Protein AF-A0A7T7CDB7-F1 (afdb_monomer)

Structure (mmCIF, N/CA/C/O backbone):
data_AF-A0A7T7CDB7-F1
#
_entry.id   AF-A0A7T7CDB7-F1
#
loop_
_atom_site.group_PDB
_atom_site.id
_atom_site.type_symbol
_atom_site.label_atom_id
_atom_site.label_alt_id
_atom_site.label_comp_id
_atom_site.label_asym_id
_atom_site.label_entity_id
_atom_site.label_seq_id
_atom_site.pdbx_PDB_ins_code
_atom_site.Cartn_x
_atom_site.Cartn_y
_atom_site.Cartn_z
_atom_site.occupancy
_atom_site.B_iso_or_equiv
_atom_site.auth_seq_id
_atom_site.auth_comp_id
_atom_site.auth_asym_id
_atom_site.auth_atom_id
_atom_site.pdbx_PDB_model_num
ATOM 1 N N . MET A 1 1 ? -2.381 30.857 -21.199 1.00 42.75 1 MET A N 1
ATOM 2 C CA . MET A 1 1 ? -2.047 30.388 -19.841 1.00 42.75 1 MET A CA 1
ATOM 3 C C . MET A 1 1 ? -1.236 29.128 -20.015 1.00 42.75 1 MET A C 1
ATOM 5 O O . MET A 1 1 ? -1.794 28.112 -20.397 1.00 42.75 1 MET A O 1
ATOM 9 N N . GLU A 1 2 ? 0.076 29.259 -19.867 1.00 43.25 2 GLU A N 1
ATOM 10 C CA . GLU A 1 2 ? 1.050 28.173 -19.980 1.00 43.25 2 GLU A CA 1
ATOM 11 C C . GLU A 1 2 ? 0.719 27.141 -18.894 1.00 43.25 2 GLU A C 1
ATOM 13 O O . GLU A 1 2 ? 0.743 27.434 -17.695 1.00 43.25 2 GLU A O 1
ATOM 18 N N . THR A 1 3 ? 0.220 25.982 -19.311 1.00 52.47 3 THR A N 1
ATOM 19 C CA . THR A 1 3 ? -0.323 24.979 -18.396 1.00 52.47 3 THR A CA 1
ATOM 20 C C . THR A 1 3 ? 0.811 24.472 -17.512 1.00 52.47 3 THR A C 1
ATOM 22 O O . THR A 1 3 ? 1.826 24.017 -18.024 1.00 52.47 3 THR A O 1
ATOM 25 N N . VAL A 1 4 ? 0.638 24.478 -16.183 1.00 58.91 4 VAL A N 1
ATOM 26 C CA . VAL A 1 4 ? 1.625 23.988 -15.186 1.00 58.91 4 VAL A CA 1
ATOM 27 C C . VAL A 1 4 ? 2.218 22.613 -15.551 1.00 58.91 4 VAL A C 1
ATOM 29 O O . VAL A 1 4 ? 3.346 22.299 -15.180 1.00 58.91 4 VAL A O 1
ATOM 32 N N . LYS A 1 5 ? 1.479 21.817 -16.333 1.00 53.31 5 LYS A N 1
ATOM 33 C CA . LYS A 1 5 ? 1.897 20.536 -16.912 1.00 53.31 5 LYS A CA 1
ATOM 34 C C . LYS A 1 5 ? 3.163 20.611 -17.786 1.00 53.31 5 LYS A C 1
ATOM 36 O O . LYS A 1 5 ? 3.950 19.670 -17.741 1.00 53.31 5 LYS A O 1
ATOM 41 N N . GLU A 1 6 ? 3.384 21.695 -18.535 1.00 54.19 6 GLU A N 1
ATOM 42 C CA . GLU A 1 6 ? 4.560 21.862 -19.413 1.00 54.19 6 GLU A CA 1
ATOM 43 C C . GLU A 1 6 ? 5.838 22.134 -18.621 1.00 54.19 6 GLU A C 1
ATOM 45 O O . GLU A 1 6 ? 6.884 21.570 -18.927 1.00 54.19 6 GLU A O 1
ATOM 50 N N . LYS A 1 7 ? 5.747 22.921 -17.543 1.00 63.06 7 LYS A N 1
ATOM 51 C CA . LYS A 1 7 ? 6.913 23.309 -16.737 1.00 63.06 7 LYS A CA 1
ATOM 52 C C . LYS A 1 7 ? 7.593 22.126 -16.033 1.00 63.06 7 LYS A C 1
ATOM 54 O O . LYS A 1 7 ? 8.769 22.221 -15.695 1.00 63.06 7 LYS A O 1
ATOM 59 N N . TYR A 1 8 ? 6.864 21.036 -15.800 1.00 63.06 8 TYR A N 1
ATOM 60 C CA . TYR A 1 8 ? 7.348 19.883 -15.034 1.00 63.06 8 TYR A CA 1
ATOM 61 C C . TYR A 1 8 ? 7.386 18.570 -15.821 1.00 63.06 8 TYR A C 1
ATOM 63 O O . TYR A 1 8 ? 7.590 17.527 -15.207 1.00 63.06 8 TYR A O 1
ATOM 71 N N . GLU A 1 9 ? 7.183 18.590 -17.145 1.00 49.25 9 GLU A N 1
ATOM 72 C CA . GLU A 1 9 ? 7.259 17.374 -17.972 1.00 49.25 9 GLU A CA 1
ATOM 73 C C . GLU A 1 9 ? 6.396 16.205 -17.431 1.00 49.25 9 GLU A C 1
ATOM 75 O O . GLU A 1 9 ? 6.791 15.039 -17.439 1.00 49.25 9 GLU A O 1
ATOM 80 N N . LEU A 1 10 ? 5.184 16.496 -16.940 1.00 54.81 10 LEU A N 1
ATOM 81 C CA . LEU A 1 10 ? 4.321 15.496 -16.282 1.00 54.81 10 LEU A CA 1
ATOM 82 C C . LEU A 1 10 ? 3.685 14.474 -17.249 1.00 54.81 10 LEU A C 1
ATOM 84 O O . LEU A 1 10 ? 2.902 13.629 -16.826 1.00 54.81 10 LEU A O 1
ATOM 88 N N . HIS A 1 11 ? 4.055 14.497 -18.531 1.00 49.53 11 HIS A N 1
ATOM 89 C CA . HIS A 1 11 ? 3.559 13.626 -19.607 1.00 49.53 11 HIS A CA 1
ATOM 90 C C . HIS A 1 11 ? 3.950 12.140 -19.464 1.00 49.53 11 HIS A C 1
ATOM 92 O O . HIS A 1 11 ? 3.647 11.336 -20.335 1.00 49.53 11 HIS A O 1
ATOM 98 N N . ARG A 1 12 ? 4.640 11.758 -18.380 1.00 44.34 12 ARG A N 1
ATOM 99 C CA . ARG A 1 12 ? 4.980 10.360 -18.057 1.00 44.34 12 ARG A CA 1
ATOM 100 C C . ARG A 1 12 ? 3.915 9.659 -17.199 1.00 44.34 12 ARG A C 1
ATOM 102 O O . ARG A 1 12 ? 3.946 8.438 -17.073 1.00 44.34 12 ARG A O 1
ATOM 109 N N . TRP A 1 13 ? 3.003 10.417 -16.593 1.00 47.03 13 TRP A N 1
ATOM 110 C CA . TRP A 1 13 ? 1.880 9.886 -15.824 1.00 47.03 13 TRP A CA 1
ATOM 111 C C . TRP A 1 13 ? 0.614 9.975 -16.676 1.00 47.03 13 TRP A C 1
ATOM 113 O O . TRP A 1 13 ? -0.094 10.978 -16.625 1.00 47.03 13 TRP A O 1
ATOM 123 N N . ASP A 1 14 ? 0.338 8.937 -17.467 1.00 47.31 14 ASP A N 1
ATOM 124 C CA . ASP A 1 14 ? -0.970 8.772 -18.107 1.00 47.31 14 ASP A CA 1
ATOM 125 C C . ASP A 1 14 ? -2.040 8.648 -17.010 1.00 47.31 14 ASP A C 1
ATOM 127 O O . ASP A 1 14 ? -2.188 7.606 -16.367 1.00 47.31 14 ASP A O 1
ATOM 131 N N . LEU A 1 15 ? -2.752 9.753 -16.775 1.00 50.81 15 LEU A N 1
ATOM 132 C CA . LEU A 1 15 ? -3.898 9.871 -15.867 1.00 50.81 15 LEU A CA 1
ATOM 133 C C . LEU A 1 15 ? -5.198 9.328 -16.491 1.00 50.81 15 LEU A C 1
ATOM 135 O O . LEU A 1 15 ? -6.243 9.387 -15.853 1.00 50.81 15 LEU A O 1
ATOM 139 N N . ASP A 1 16 ? -5.140 8.796 -17.713 1.00 49.62 16 ASP A N 1
ATOM 140 C CA . ASP A 1 16 ? -6.321 8.476 -18.525 1.00 49.62 16 ASP A CA 1
ATOM 141 C C . ASP A 1 16 ? -6.884 7.068 -18.266 1.00 49.62 16 ASP A C 1
ATOM 143 O O . ASP A 1 16 ? -7.732 6.580 -19.013 1.00 49.62 16 ASP A O 1
ATOM 147 N N . ARG A 1 17 ? -6.441 6.388 -17.200 1.00 55.84 17 ARG A N 1
ATOM 148 C CA . ARG A 1 17 ? -7.177 5.225 -16.699 1.00 55.84 17 ARG A CA 1
ATOM 149 C C . ARG A 1 17 ? -8.278 5.719 -15.778 1.00 55.84 17 ARG A C 1
ATOM 151 O O . ARG A 1 17 ? -7.994 6.237 -14.705 1.00 55.84 17 ARG A O 1
ATOM 158 N N . GLU A 1 18 ? -9.516 5.534 -16.217 1.00 57.84 18 GLU A N 1
ATOM 159 C CA . GLU A 1 18 ? -10.718 5.688 -15.406 1.00 57.84 18 GLU A CA 1
ATOM 160 C C . GLU A 1 18 ? -10.600 4.728 -14.210 1.00 57.84 18 GLU A C 1
ATOM 162 O O . GLU A 1 18 ? -10.784 3.520 -14.335 1.00 57.84 18 GLU A O 1
ATOM 167 N N . THR A 1 19 ? -10.130 5.248 -13.077 1.00 66.88 19 THR A N 1
ATOM 168 C CA . THR A 1 19 ? -10.045 4.515 -11.813 1.00 66.88 19 THR A CA 1
ATOM 169 C C . THR A 1 19 ? -11.189 4.952 -10.925 1.00 66.88 19 THR A C 1
ATOM 171 O O . THR A 1 19 ? -11.484 6.148 -10.842 1.00 66.88 19 THR A O 1
ATOM 174 N N . ASP A 1 20 ? -11.786 4.002 -10.215 1.00 80.69 20 ASP A N 1
ATOM 175 C CA . ASP A 1 20 ? -12.838 4.318 -9.262 1.00 80.69 20 ASP A CA 1
ATOM 176 C C . ASP A 1 20 ? -12.306 5.219 -8.129 1.00 80.69 20 ASP A C 1
ATOM 178 O O . ASP A 1 20 ? -11.107 5.208 -7.814 1.00 80.69 20 ASP A O 1
ATOM 182 N N . PRO A 1 21 ? -13.169 6.021 -7.478 1.00 83.12 21 PRO A N 1
ATOM 183 C CA . PRO A 1 21 ? -12.770 6.820 -6.327 1.00 83.12 21 PRO A CA 1
ATOM 184 C C . PRO A 1 21 ? -12.084 5.963 -5.255 1.00 83.12 21 PRO A C 1
ATOM 186 O O . PRO A 1 21 ? -12.616 4.942 -4.830 1.00 83.12 21 PRO A O 1
ATOM 189 N N . GLY A 1 22 ? -10.904 6.393 -4.800 1.00 87.06 22 GLY A N 1
ATOM 190 C CA . GLY A 1 22 ? -10.096 5.644 -3.828 1.00 87.06 22 GLY A CA 1
ATOM 191 C C . GLY A 1 22 ? -9.087 4.677 -4.454 1.00 87.06 22 GLY A C 1
ATOM 192 O O . GLY A 1 22 ? -8.245 4.142 -3.728 1.00 87.06 22 GLY A O 1
ATOM 193 N N . GLN A 1 23 ? -9.105 4.501 -5.779 1.00 90.88 23 GLN A N 1
ATOM 194 C CA . GLN A 1 23 ? -8.091 3.762 -6.525 1.00 90.88 23 GLN A CA 1
ATOM 195 C C . GLN A 1 23 ? -7.091 4.684 -7.222 1.00 90.88 23 GLN A C 1
ATOM 197 O O . GLN A 1 23 ? -7.353 5.861 -7.471 1.00 90.88 23 GLN A O 1
ATOM 202 N N . ILE A 1 24 ? -5.924 4.131 -7.546 1.00 89.75 24 ILE A N 1
ATOM 203 C CA . ILE A 1 24 ? -4.906 4.793 -8.358 1.00 89.75 24 ILE A CA 1
ATOM 204 C C . ILE A 1 24 ? -4.288 3.822 -9.368 1.00 89.75 24 ILE A C 1
ATOM 206 O O . ILE A 1 24 ? -4.143 2.634 -9.094 1.00 89.75 24 ILE A O 1
ATOM 210 N N . SER A 1 25 ? -3.844 4.337 -10.512 1.00 88.81 25 SER A N 1
ATOM 211 C CA . SER A 1 25 ? -3.000 3.601 -11.462 1.00 88.81 25 SER A CA 1
ATOM 212 C C . SER A 1 25 ? -1.525 3.919 -11.194 1.00 88.81 25 SER A C 1
ATOM 214 O O . SER A 1 25 ? -1.148 5.091 -11.099 1.00 88.81 25 SER A O 1
ATOM 216 N N . ARG A 1 26 ? -0.665 2.901 -11.063 1.00 86.19 26 ARG A N 1
ATOM 217 C CA . ARG A 1 26 ? 0.777 3.083 -10.821 1.00 86.19 26 ARG A CA 1
ATOM 218 C C . ARG A 1 26 ? 1.620 2.122 -11.653 1.00 86.19 26 ARG A C 1
ATOM 220 O O . ARG A 1 26 ? 1.267 0.963 -11.840 1.00 86.19 26 ARG A O 1
ATOM 227 N N . GLN A 1 27 ? 2.771 2.603 -12.126 1.00 87.25 27 GLN A N 1
ATOM 228 C CA . GLN A 1 27 ? 3.797 1.741 -12.713 1.00 87.25 27 GLN A CA 1
ATOM 229 C C . GLN A 1 27 ? 4.660 1.128 -11.609 1.00 87.25 27 GLN A C 1
ATOM 231 O O . GLN A 1 27 ? 5.192 1.839 -10.753 1.00 87.25 27 GLN A O 1
ATOM 236 N N . VAL A 1 28 ? 4.797 -0.192 -11.643 1.00 87.50 28 VAL A N 1
ATOM 237 C CA . VAL A 1 28 ? 5.563 -0.998 -10.688 1.00 87.50 28 VAL A CA 1
ATOM 238 C C . VAL A 1 28 ? 6.455 -1.986 -11.437 1.00 87.50 28 VAL A C 1
ATOM 240 O O . VAL A 1 28 ? 6.306 -2.179 -12.641 1.00 87.50 28 VAL A O 1
ATOM 243 N N . ILE A 1 29 ? 7.402 -2.619 -10.746 1.00 86.38 29 ILE A N 1
ATOM 244 C CA . ILE A 1 29 ? 8.305 -3.596 -11.372 1.00 86.38 29 ILE A CA 1
ATOM 245 C C . ILE A 1 29 ? 7.499 -4.851 -11.712 1.00 86.38 29 ILE A C 1
ATOM 247 O O . ILE A 1 29 ? 6.758 -5.340 -10.867 1.00 86.38 29 ILE A O 1
ATOM 251 N N . ALA A 1 30 ? 7.642 -5.396 -12.917 1.00 86.38 30 ALA A N 1
ATOM 252 C CA . ALA A 1 30 ? 6.951 -6.627 -13.282 1.00 86.38 30 ALA A CA 1
ATOM 253 C C . ALA A 1 30 ? 7.536 -7.849 -12.548 1.00 86.38 30 ALA A C 1
ATOM 255 O O . ALA A 1 30 ? 8.751 -7.958 -12.378 1.00 86.38 30 ALA A O 1
ATOM 256 N N . VAL A 1 31 ? 6.689 -8.816 -12.179 1.00 83.50 31 VAL 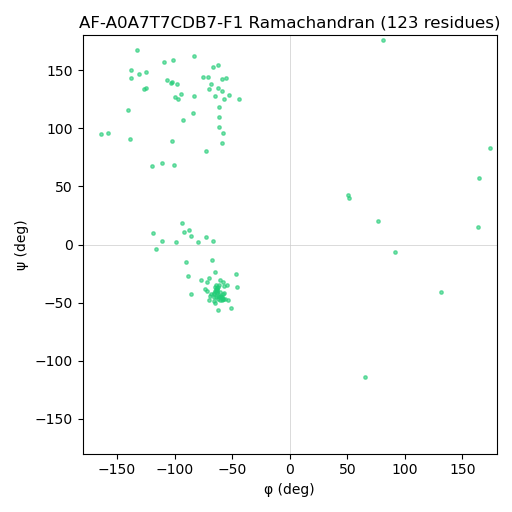A N 1
ATOM 257 C CA . VAL A 1 31 ? 7.081 -10.020 -11.412 1.00 83.50 31 VAL A CA 1
ATOM 258 C C . VAL A 1 31 ? 8.166 -10.848 -12.112 1.00 83.50 31 VAL A C 1
ATOM 260 O O . VAL A 1 31 ? 9.023 -11.443 -11.465 1.00 83.50 31 VAL A O 1
ATOM 263 N N . HIS A 1 32 ? 8.174 -10.859 -13.445 1.00 76.75 32 HIS A N 1
ATOM 264 C CA . HIS A 1 32 ? 9.132 -11.612 -14.259 1.00 76.75 32 HIS A CA 1
ATOM 265 C C . HIS A 1 32 ? 10.453 -10.859 -14.522 1.00 76.75 32 HIS A C 1
ATOM 267 O O . HIS A 1 32 ? 11.279 -11.311 -15.323 1.00 76.75 32 HIS A O 1
ATOM 273 N N . ALA A 1 33 ? 10.666 -9.699 -13.892 1.00 70.25 33 ALA A N 1
ATOM 274 C CA . ALA A 1 33 ? 11.892 -8.930 -14.037 1.00 70.25 33 ALA A CA 1
ATOM 275 C C . ALA A 1 33 ? 13.105 -9.737 -13.539 1.00 70.25 33 ALA A C 1
ATOM 277 O O . ALA A 1 33 ? 13.212 -10.090 -12.365 1.00 70.25 33 ALA A O 1
ATOM 278 N N . LYS A 1 34 ? 14.056 -10.024 -14.437 1.00 59.91 34 LYS A N 1
ATOM 279 C CA . LYS A 1 34 ? 15.310 -10.691 -14.062 1.00 59.91 34 LYS A CA 1
ATOM 280 C C . LYS A 1 34 ? 16.164 -9.758 -13.199 1.00 59.91 34 LYS A C 1
ATOM 282 O O . LYS A 1 34 ? 16.315 -8.580 -13.514 1.00 59.91 34 LYS A O 1
ATOM 287 N N . HIS A 1 35 ? 16.773 -10.308 -12.151 1.00 55.34 35 HIS A N 1
ATOM 288 C CA . HIS A 1 35 ? 17.752 -9.618 -11.313 1.00 55.34 35 HIS A CA 1
ATOM 289 C C . HIS A 1 35 ? 18.987 -9.221 -12.148 1.00 55.34 35 HIS A C 1
ATOM 291 O O . HIS A 1 35 ? 19.491 -10.038 -12.917 1.00 55.34 35 HIS A O 1
ATOM 297 N N . GLY A 1 36 ? 19.484 -7.984 -12.008 1.00 60.72 36 GLY A N 1
ATOM 298 C CA . GLY A 1 36 ? 20.748 -7.544 -12.627 1.00 60.72 36 GLY A CA 1
ATOM 299 C C . GLY A 1 36 ? 20.723 -6.216 -13.404 1.00 60.72 36 GLY A C 1
ATOM 300 O O . GLY A 1 36 ? 21.674 -5.443 -13.270 1.00 60.72 36 GLY A O 1
ATOM 301 N N . PRO A 1 37 ? 19.687 -5.881 -14.197 1.00 63.31 37 PRO A N 1
ATOM 302 C CA . PRO A 1 37 ? 19.617 -4.587 -14.871 1.00 63.31 37 PRO A CA 1
ATOM 303 C C . PRO A 1 37 ? 19.451 -3.433 -13.871 1.00 63.31 37 PRO A C 1
ATOM 305 O O . PRO A 1 37 ? 18.862 -3.593 -12.804 1.00 63.31 37 PRO A O 1
ATOM 308 N N . ARG A 1 38 ? 19.914 -2.229 -14.240 1.00 62.44 38 ARG A N 1
ATOM 309 C CA . ARG A 1 38 ? 19.575 -0.999 -13.498 1.00 62.44 38 ARG A CA 1
ATOM 310 C C . ARG A 1 38 ? 18.049 -0.862 -13.420 1.00 62.44 38 ARG A C 1
ATOM 312 O O . ARG A 1 38 ? 17.388 -1.105 -14.423 1.00 62.44 38 ARG A O 1
ATOM 319 N N . LEU A 1 39 ? 17.520 -0.372 -12.296 1.00 61.84 39 LEU A N 1
ATOM 320 C CA . LEU A 1 39 ? 16.078 -0.213 -12.024 1.00 61.84 39 LEU A CA 1
ATOM 321 C C . LEU A 1 39 ? 15.282 0.410 -13.193 1.00 61.84 39 LEU A C 1
ATOM 323 O O . LEU A 1 39 ? 14.183 -0.030 -13.499 1.00 61.84 39 LEU A O 1
ATOM 327 N N . ARG A 1 40 ? 15.878 1.372 -13.915 1.00 62.69 40 ARG A N 1
ATOM 328 C CA . ARG A 1 40 ? 15.281 2.038 -15.094 1.00 62.69 40 ARG A CA 1
ATOM 329 C C . ARG A 1 40 ? 15.098 1.147 -16.334 1.00 62.69 40 ARG A C 1
ATOM 331 O O . ARG A 1 40 ? 14.465 1.583 -17.285 1.00 62.69 40 ARG A O 1
ATOM 338 N N . LYS A 1 41 ? 15.707 -0.040 -16.366 1.00 62.97 41 LYS A N 1
ATOM 339 C CA . LYS A 1 41 ? 15.659 -1.005 -17.479 1.00 62.97 41 LYS A CA 1
ATOM 340 C C . LYS A 1 41 ? 14.871 -2.270 -17.129 1.00 62.97 41 LYS A C 1
ATOM 342 O O . LYS A 1 41 ? 14.851 -3.198 -17.932 1.00 62.97 41 LYS A O 1
ATOM 347 N N . LEU A 1 42 ? 14.286 -2.344 -15.932 1.00 70.25 42 LEU A N 1
ATOM 348 C CA . LEU A 1 42 ? 13.428 -3.467 -15.572 1.00 70.25 42 LEU A CA 1
ATOM 349 C C . LEU A 1 42 ? 12.076 -3.326 -16.281 1.00 70.25 42 LEU A C 1
ATOM 351 O O . LEU A 1 42 ? 11.602 -2.199 -16.444 1.00 70.25 42 LEU A O 1
ATOM 355 N N . PRO A 1 43 ? 11.461 -4.442 -16.711 1.00 79.75 43 PRO A N 1
ATOM 356 C CA . PRO A 1 43 ? 10.107 -4.404 -17.241 1.00 79.75 43 PRO A CA 1
ATOM 357 C C . PRO A 1 43 ? 9.169 -3.847 -16.167 1.00 79.75 43 PRO A C 1
ATOM 359 O O . PRO A 1 43 ? 9.231 -4.259 -15.007 1.00 79.75 43 PRO A O 1
ATOM 362 N N . MET A 1 44 ? 8.333 -2.891 -16.562 1.00 83.75 44 MET A N 1
ATOM 363 C CA . MET A 1 44 ? 7.337 -2.268 -15.696 1.00 83.75 44 MET A CA 1
ATOM 364 C C . MET A 1 44 ? 5.958 -2.836 -16.036 1.00 83.75 44 MET A C 1
ATOM 366 O O . MET A 1 44 ? 5.632 -3.013 -17.208 1.00 83.75 44 MET A O 1
ATOM 370 N N . ALA A 1 45 ? 5.154 -3.103 -15.015 1.00 85.44 45 ALA A N 1
ATOM 371 C CA . ALA A 1 45 ? 3.735 -3.408 -15.128 1.00 85.44 45 ALA A CA 1
ATOM 372 C C . ALA A 1 45 ? 2.939 -2.194 -14.642 1.00 85.44 45 ALA A C 1
ATOM 374 O O . ALA A 1 45 ? 3.339 -1.534 -13.682 1.00 85.44 45 ALA A O 1
ATOM 375 N N . THR A 1 46 ? 1.826 -1.876 -15.301 1.00 88.94 46 THR A N 1
ATOM 376 C CA . THR A 1 46 ? 0.898 -0.871 -14.767 1.00 88.94 46 THR A CA 1
ATOM 377 C C . THR A 1 46 ? -0.216 -1.582 -14.028 1.00 88.94 46 THR A C 1
ATOM 379 O O . THR A 1 46 ? -0.860 -2.447 -14.615 1.00 88.94 46 THR A O 1
ATOM 382 N N . VAL A 1 47 ? -0.423 -1.208 -12.771 1.00 90.19 47 VAL A N 1
ATOM 383 C CA . VAL A 1 47 ? -1.381 -1.838 -11.863 1.00 90.19 47 VAL A CA 1
ATOM 384 C C . VAL A 1 47 ? -2.348 -0.795 -11.311 1.00 90.19 47 VAL A C 1
ATOM 386 O O . VAL A 1 47 ? -1.972 0.367 -11.136 1.00 90.19 47 VAL A O 1
ATOM 389 N N . VAL A 1 48 ? -3.582 -1.205 -11.039 1.00 92.62 48 VAL A N 1
ATOM 390 C CA . VAL A 1 48 ? -4.594 -0.413 -10.335 1.00 92.62 48 VAL A CA 1
ATOM 391 C C . VAL A 1 48 ? -4.628 -0.860 -8.878 1.00 92.62 48 VAL A C 1
ATOM 393 O O . VAL A 1 48 ? -4.730 -2.052 -8.608 1.00 92.62 48 VAL A O 1
ATOM 396 N N . LEU A 1 49 ? -4.496 0.084 -7.949 1.00 92.88 49 LEU A N 1
ATOM 397 C CA . LEU A 1 49 ? -4.368 -0.173 -6.515 1.00 92.88 49 LEU A CA 1
ATOM 398 C C . LEU A 1 49 ? -5.444 0.584 -5.743 1.00 92.88 49 LEU A C 1
ATOM 400 O O . LEU A 1 49 ? -5.627 1.781 -5.965 1.00 92.88 49 LEU A O 1
ATOM 404 N N . THR A 1 50 ? -6.089 -0.078 -4.791 1.00 94.38 50 THR A N 1
ATOM 405 C CA . THR A 1 50 ? -7.122 0.496 -3.927 1.00 94.38 50 THR A CA 1
ATOM 406 C C . THR A 1 50 ? -6.501 1.034 -2.639 1.00 94.38 50 THR A C 1
ATOM 408 O O . THR A 1 50 ? -6.115 0.282 -1.742 1.00 94.38 50 THR A O 1
ATOM 411 N N . LEU A 1 51 ? -6.419 2.362 -2.517 1.00 92.50 51 LEU A N 1
ATOM 412 C CA . LEU A 1 51 ? -5.881 3.041 -1.331 1.00 92.50 51 LEU A CA 1
ATOM 413 C C . LEU A 1 51 ? -6.938 3.310 -0.260 1.00 92.50 51 LEU A C 1
ATOM 415 O O . LEU A 1 51 ? -6.600 3.410 0.924 1.00 92.50 51 LEU A O 1
ATOM 419 N N . ASP A 1 52 ? -8.196 3.449 -0.671 1.00 91.75 52 ASP A N 1
ATOM 420 C CA . ASP A 1 52 ? -9.320 3.711 0.217 1.00 91.75 52 ASP A CA 1
ATOM 421 C C . ASP A 1 52 ? -10.552 2.918 -0.224 1.00 91.75 52 ASP A C 1
ATOM 423 O O . ASP A 1 52 ? -11.095 3.156 -1.299 1.00 91.75 52 ASP A O 1
ATOM 427 N N . SER A 1 53 ? -11.003 1.990 0.623 1.00 91.62 53 SER A N 1
ATOM 428 C CA . SER A 1 53 ? -12.262 1.249 0.421 1.00 91.62 53 SER A CA 1
ATOM 429 C C . SER A 1 53 ? -13.452 1.898 1.138 1.00 91.62 53 SER A C 1
ATOM 431 O O . SER A 1 53 ? -14.479 1.262 1.382 1.00 91.62 53 SER A O 1
ATOM 433 N N . GLY A 1 54 ? -13.333 3.173 1.513 1.00 92.81 54 GLY A N 1
ATOM 434 C CA . GLY A 1 54 ? -14.426 3.964 2.059 1.00 92.81 54 GLY A CA 1
ATOM 435 C C . GLY A 1 54 ? -14.907 3.431 3.406 1.00 92.81 54 GLY A C 1
ATOM 436 O O . GLY A 1 54 ? -14.194 3.494 4.408 1.00 92.81 54 GLY A O 1
ATOM 437 N N . LYS A 1 55 ? -16.149 2.939 3.455 1.00 92.56 55 LYS A N 1
ATOM 438 C CA . LYS A 1 55 ? -16.813 2.569 4.713 1.00 92.56 55 LYS A CA 1
ATOM 439 C C . LYS A 1 55 ? -16.107 1.426 5.447 1.00 92.56 55 LYS A C 1
ATOM 441 O O . LYS A 1 55 ? -15.952 1.505 6.661 1.00 92.56 55 LYS A O 1
ATOM 446 N N . GLU A 1 56 ? -15.633 0.411 4.729 1.00 91.56 56 GLU A N 1
ATOM 447 C CA . GLU A 1 56 ? -14.941 -0.731 5.342 1.00 91.56 56 GLU A CA 1
ATOM 448 C C . GLU A 1 56 ? -13.671 -0.289 6.077 1.00 91.56 56 GLU A C 1
ATOM 450 O O . GLU A 1 56 ? -13.441 -0.649 7.232 1.00 91.56 56 GLU A O 1
ATOM 455 N N . ASP A 1 57 ? -12.879 0.574 5.439 1.00 93.75 57 ASP A N 1
ATOM 456 C CA . ASP A 1 57 ? -11.659 1.131 6.018 1.00 93.75 57 ASP A CA 1
ATOM 457 C C . ASP A 1 57 ? -11.967 2.017 7.242 1.00 93.75 57 ASP A C 1
ATOM 459 O O . ASP A 1 57 ? -11.229 2.006 8.235 1.00 93.75 57 ASP A O 1
ATOM 463 N N . GLN A 1 58 ? -13.073 2.768 7.207 1.00 94.31 58 GLN A N 1
ATOM 464 C CA . GLN A 1 58 ? -13.537 3.564 8.347 1.00 94.31 58 GLN A CA 1
ATOM 465 C C . GLN A 1 58 ? -13.952 2.682 9.530 1.00 94.31 58 GLN A C 1
ATOM 467 O O . GLN A 1 58 ? -13.578 2.979 10.669 1.00 94.31 58 GLN A O 1
ATOM 472 N N . ASP A 1 59 ? -14.666 1.588 9.272 1.00 95.81 59 ASP A N 1
ATOM 473 C CA . ASP A 1 59 ? -15.100 0.643 10.301 1.00 95.81 59 ASP A CA 1
ATOM 474 C C . ASP A 1 59 ? -13.895 -0.058 10.941 1.00 95.81 59 ASP A C 1
ATOM 476 O O . ASP A 1 59 ? -13.764 -0.082 12.169 1.00 95.81 59 ASP A O 1
ATOM 480 N N . VAL A 1 60 ? -12.938 -0.517 10.128 1.00 95.19 60 VAL A N 1
ATOM 481 C CA . VAL A 1 60 ? -11.665 -1.079 10.605 1.00 95.19 60 VAL A CA 1
ATOM 482 C C . VAL A 1 60 ? -10.913 -0.072 11.468 1.00 95.19 60 VAL A C 1
ATOM 484 O O . VAL A 1 60 ? -10.447 -0.413 12.557 1.00 95.19 60 VAL A O 1
ATOM 487 N N . ARG A 1 61 ? -10.804 1.185 11.022 1.00 94.31 61 ARG A N 1
ATOM 488 C CA . ARG A 1 61 ? -10.139 2.237 11.800 1.00 94.31 61 ARG A CA 1
ATOM 489 C C . ARG A 1 61 ? -10.825 2.459 13.142 1.00 94.31 61 ARG A C 1
ATOM 491 O O . ARG A 1 61 ? -10.130 2.663 14.137 1.00 94.31 61 ARG A O 1
ATOM 498 N N . ARG A 1 62 ? -12.160 2.438 13.172 1.00 95.44 62 ARG A N 1
ATOM 499 C CA . ARG A 1 62 ? -12.954 2.657 14.386 1.00 95.44 62 ARG A CA 1
ATOM 500 C C . ARG A 1 62 ? -12.797 1.513 15.384 1.00 95.44 62 ARG A C 1
ATOM 502 O O . ARG A 1 62 ? -12.678 1.775 16.575 1.00 95.44 62 ARG A O 1
ATOM 509 N N . ILE A 1 63 ? -12.807 0.270 14.907 1.00 96.69 63 ILE A N 1
ATOM 510 C CA . ILE A 1 63 ? -12.817 -0.931 15.755 1.00 96.69 63 ILE A CA 1
ATOM 511 C C . ILE A 1 63 ? -11.394 -1.339 16.162 1.00 96.69 63 ILE A C 1
ATOM 513 O O . ILE A 1 63 ? -11.149 -1.674 17.317 1.00 96.69 63 ILE A O 1
ATOM 517 N N . HIS A 1 64 ? -10.446 -1.294 15.225 1.00 93.75 64 HIS A N 1
ATOM 518 C CA . HIS A 1 64 ? -9.106 -1.871 15.383 1.00 93.75 64 HIS A CA 1
ATOM 519 C C . HIS A 1 64 ? -7.973 -0.836 15.360 1.00 93.75 64 HIS A C 1
ATOM 521 O O . HIS A 1 64 ? -6.805 -1.192 15.547 1.00 93.75 64 HIS A O 1
ATOM 527 N N . GLY A 1 65 ? -8.288 0.440 15.130 1.00 95.00 65 GLY A N 1
ATOM 528 C CA . GLY A 1 65 ? -7.321 1.531 15.115 1.00 95.00 65 GLY A CA 1
ATOM 529 C C . GLY A 1 65 ? -6.544 1.682 13.803 1.00 95.00 65 GLY A C 1
ATOM 530 O O . GLY A 1 65 ? -6.651 0.906 12.852 1.00 95.00 65 GLY A O 1
ATOM 531 N N . THR A 1 66 ? -5.715 2.725 13.751 1.00 94.06 66 THR A N 1
ATOM 532 C CA . THR A 1 66 ? -4.997 3.148 12.535 1.00 94.06 66 THR A CA 1
ATOM 533 C C . THR A 1 66 ? -3.893 2.186 12.100 1.00 94.06 66 THR A C 1
ATOM 535 O O . THR A 1 66 ? -3.602 2.090 10.909 1.00 94.06 66 THR A O 1
ATOM 538 N N . LYS A 1 67 ? -3.273 1.462 13.041 1.00 95.06 67 LYS A N 1
ATOM 539 C CA . LYS A 1 67 ? -2.248 0.455 12.729 1.00 95.06 67 LYS A CA 1
ATOM 540 C C . LYS A 1 67 ? -2.848 -0.714 11.946 1.00 95.06 67 LYS A C 1
ATOM 542 O O . LYS A 1 67 ? -2.315 -1.073 10.904 1.00 95.06 67 LYS A O 1
ATOM 547 N N . SER A 1 68 ? -3.971 -1.246 12.4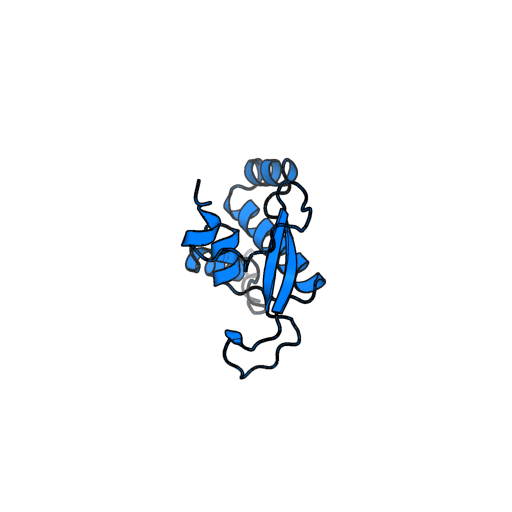19 1.00 94.50 68 SER A N 1
ATOM 548 C CA . SER A 1 68 ? -4.679 -2.363 11.786 1.00 94.50 68 SER A CA 1
ATOM 549 C C . SER A 1 68 ? -5.216 -1.979 10.408 1.00 94.50 68 SER A C 1
ATOM 551 O O . SER A 1 68 ? -5.053 -2.738 9.458 1.00 94.50 68 SER A O 1
ATOM 553 N N . LEU A 1 69 ? -5.748 -0.757 10.261 1.00 95.81 69 LEU A N 1
ATOM 554 C CA . LEU A 1 69 ? -6.112 -0.220 8.946 1.00 95.81 69 LEU A CA 1
ATOM 555 C C . LEU A 1 69 ? -4.912 -0.221 7.988 1.00 95.81 69 LEU A C 1
ATOM 557 O O . LEU A 1 69 ? -5.020 -0.662 6.847 1.00 95.81 69 LEU A O 1
ATOM 561 N N . ARG A 1 70 ? -3.749 0.250 8.449 1.00 95.69 70 ARG A N 1
ATOM 562 C CA . ARG A 1 70 ? -2.545 0.284 7.614 1.00 95.69 70 ARG A CA 1
ATOM 563 C C . ARG A 1 70 ? -2.071 -1.115 7.224 1.00 95.69 70 ARG A C 1
ATOM 565 O O . ARG A 1 70 ? -1.650 -1.301 6.092 1.00 95.69 70 ARG A O 1
ATOM 572 N N . HIS A 1 71 ? -2.164 -2.090 8.124 1.00 95.38 71 HIS A N 1
ATOM 573 C CA . HIS A 1 71 ? -1.860 -3.496 7.835 1.00 95.38 71 HIS A CA 1
ATOM 574 C C . HIS A 1 71 ? -2.758 -4.065 6.738 1.00 95.38 71 HIS A C 1
ATOM 576 O O . HIS A 1 71 ? -2.246 -4.632 5.778 1.00 95.38 71 HIS A O 1
ATOM 582 N N . ILE A 1 72 ? -4.069 -3.842 6.841 1.00 95.31 72 ILE A N 1
AT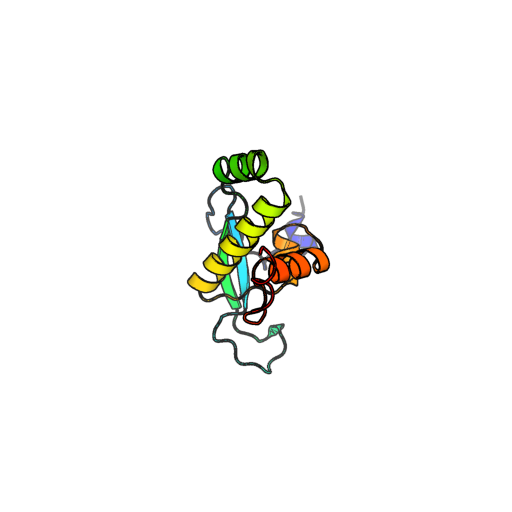OM 583 C CA . ILE A 1 72 ? -5.042 -4.274 5.829 1.00 95.31 72 ILE A CA 1
ATOM 584 C C . ILE A 1 72 ? -4.742 -3.632 4.475 1.00 95.31 72 ILE A C 1
ATOM 586 O O . ILE A 1 72 ? -4.698 -4.329 3.466 1.00 95.31 72 ILE A O 1
ATOM 590 N N . ARG A 1 73 ? -4.445 -2.328 4.451 1.00 95.62 73 ARG A N 1
ATOM 591 C CA . ARG A 1 73 ? -4.066 -1.631 3.214 1.00 95.62 73 ARG A CA 1
ATOM 592 C C . ARG A 1 73 ? -2.764 -2.162 2.614 1.00 95.62 73 ARG A C 1
ATOM 594 O O . ARG A 1 73 ? -2.703 -2.342 1.407 1.00 95.62 73 ARG A O 1
ATOM 601 N N . ILE A 1 74 ? -1.740 -2.440 3.429 1.00 95.19 74 ILE A N 1
ATOM 602 C CA . ILE A 1 74 ? -0.478 -3.039 2.953 1.00 95.19 74 ILE A CA 1
ATOM 603 C C . ILE A 1 74 ? -0.749 -4.381 2.270 1.00 95.19 74 ILE A C 1
ATOM 605 O O . ILE A 1 74 ? -0.225 -4.610 1.183 1.00 95.19 74 ILE A O 1
ATOM 609 N N . ILE A 1 75 ? -1.557 -5.246 2.891 1.00 94.69 75 ILE A N 1
ATOM 610 C CA . ILE A 1 75 ? -1.908 -6.559 2.335 1.00 94.69 75 ILE A CA 1
ATOM 611 C C . ILE A 1 75 ? -2.655 -6.378 1.014 1.00 94.69 75 ILE A C 1
ATOM 613 O O . ILE A 1 75 ? -2.148 -6.820 -0.013 1.00 94.69 75 ILE A O 1
ATOM 617 N N . ARG A 1 76 ? -3.765 -5.626 1.027 1.00 95.69 76 ARG A N 1
ATOM 618 C CA . ARG A 1 76 ? -4.611 -5.366 -0.149 1.00 95.69 76 ARG A CA 1
ATOM 619 C C . ARG A 1 76 ? -3.794 -4.871 -1.339 1.00 95.69 76 ARG A C 1
ATOM 621 O O . ARG A 1 76 ? -3.811 -5.476 -2.399 1.00 95.69 76 ARG A O 1
ATOM 628 N N . ILE A 1 77 ? -3.019 -3.808 -1.137 1.00 95.25 77 ILE A N 1
ATOM 629 C CA . ILE A 1 77 ? -2.218 -3.181 -2.193 1.00 95.25 77 ILE A CA 1
ATOM 630 C C . ILE A 1 77 ? -1.152 -4.145 -2.738 1.00 95.25 77 ILE A C 1
ATOM 632 O O . ILE A 1 77 ? -0.849 -4.137 -3.930 1.00 95.25 77 ILE A O 1
ATOM 636 N N . THR A 1 78 ? -0.543 -4.957 -1.870 1.00 93.94 78 THR A N 1
ATOM 637 C CA . THR A 1 78 ? 0.495 -5.908 -2.291 1.00 93.94 78 THR A CA 1
ATOM 638 C C . THR A 1 78 ? -0.106 -7.069 -3.081 1.00 93.94 78 THR A C 1
ATOM 640 O O . THR A 1 78 ? 0.485 -7.477 -4.079 1.00 93.94 78 THR A O 1
ATOM 643 N N . GLU A 1 79 ? -1.268 -7.572 -2.662 1.00 94.44 79 GLU A N 1
ATOM 644 C CA . GLU A 1 79 ? -2.023 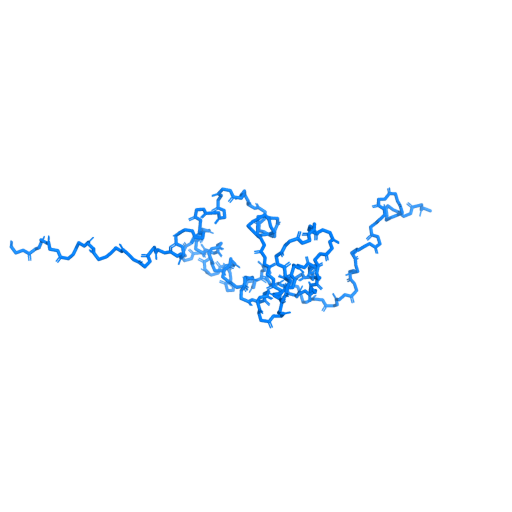-8.614 -3.365 1.00 94.44 79 GLU A CA 1
ATOM 645 C C . GLU A 1 79 ? -2.509 -8.112 -4.728 1.00 94.44 79 GLU A C 1
ATOM 647 O O . GLU A 1 79 ? -2.183 -8.719 -5.742 1.00 94.44 79 GLU A O 1
ATOM 652 N N . GLU A 1 80 ? -3.151 -6.942 -4.787 1.00 95.19 80 GLU A N 1
ATOM 653 C CA . GLU A 1 80 ? -3.611 -6.333 -6.042 1.00 95.19 80 GLU A CA 1
ATOM 654 C C . GLU A 1 80 ? -2.463 -6.116 -7.038 1.00 95.19 80 GLU A C 1
ATOM 656 O O . GLU A 1 80 ? -2.618 -6.374 -8.234 1.00 95.19 80 GLU A O 1
ATOM 661 N N . ALA A 1 81 ? -1.301 -5.654 -6.560 1.00 93.44 81 ALA A N 1
ATOM 662 C CA . ALA A 1 81 ? -0.119 -5.509 -7.403 1.00 93.44 81 ALA A CA 1
ATOM 663 C C . ALA A 1 81 ? 0.344 -6.867 -7.946 1.00 93.44 81 ALA A C 1
ATOM 665 O O . ALA A 1 81 ? 0.612 -6.979 -9.144 1.00 93.44 81 ALA A O 1
ATOM 666 N N . LEU A 1 82 ? 0.420 -7.883 -7.081 1.00 92.81 82 LEU A N 1
ATOM 667 C CA . LEU A 1 82 ? 0.878 -9.224 -7.435 1.00 92.81 82 LEU A CA 1
ATOM 668 C C . LEU A 1 82 ? -0.050 -9.895 -8.452 1.00 92.81 82 LEU A C 1
ATOM 670 O O . LEU A 1 82 ? 0.437 -10.426 -9.453 1.00 92.81 82 LEU A O 1
ATOM 674 N N . ASP A 1 83 ? -1.361 -9.806 -8.236 1.00 92.69 83 ASP A N 1
ATOM 675 C CA . ASP A 1 83 ? -2.396 -10.364 -9.111 1.00 92.69 83 ASP A CA 1
ATOM 676 C C . ASP A 1 83 ? -2.343 -9.759 -10.522 1.00 92.69 83 ASP A C 1
ATOM 678 O O . ASP A 1 83 ? -2.618 -10.431 -11.516 1.00 92.69 83 ASP A O 1
ATOM 682 N N . GLN A 1 84 ? -1.905 -8.503 -10.630 1.00 91.25 84 GLN A N 1
ATOM 683 C CA . GLN A 1 84 ? -1.719 -7.791 -11.897 1.00 91.25 84 GLN A CA 1
ATOM 684 C C . GLN A 1 84 ? -0.296 -7.933 -12.470 1.00 91.25 84 GLN A C 1
ATOM 686 O O . GLN A 1 84 ? 0.077 -7.246 -13.425 1.00 91.25 84 GLN A O 1
ATOM 691 N N . GLY A 1 85 ? 0.521 -8.830 -11.910 1.00 89.25 85 GLY A N 1
ATOM 692 C CA . GLY A 1 85 ? 1.867 -9.125 -12.401 1.00 89.25 85 GLY A CA 1
ATOM 693 C C . GLY A 1 85 ? 2.915 -8.070 -12.040 1.00 89.25 85 GLY A C 1
ATOM 694 O O . GLY A 1 85 ? 3.970 -8.009 -12.682 1.00 89.25 85 GLY A O 1
ATOM 695 N N . GLY A 1 86 ? 2.649 -7.257 -11.020 1.00 90.81 86 GLY A N 1
ATOM 696 C CA . GLY A 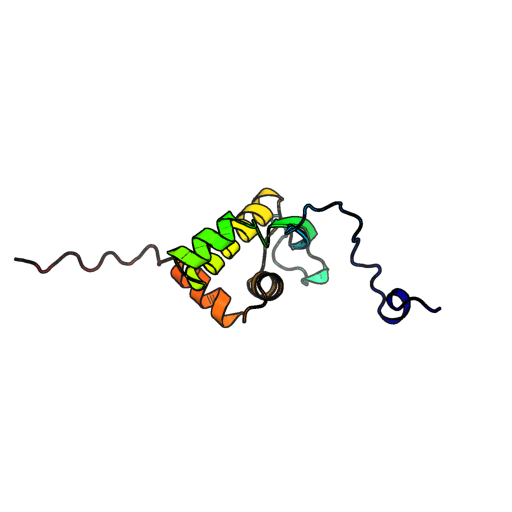1 86 ? 3.537 -6.245 -10.463 1.00 90.81 86 GLY A CA 1
ATOM 697 C C . GLY A 1 86 ? 4.077 -6.597 -9.073 1.00 90.81 86 GLY A C 1
ATOM 698 O O . GLY A 1 86 ? 3.501 -7.376 -8.325 1.00 90.81 86 GLY A O 1
ATOM 699 N N . ILE A 1 87 ? 5.207 -6.001 -8.701 1.00 90.38 87 ILE A N 1
ATOM 700 C CA . ILE A 1 87 ? 5.802 -6.097 -7.366 1.00 90.38 87 ILE A CA 1
ATOM 701 C C . ILE A 1 87 ? 6.053 -4.688 -6.845 1.00 90.38 87 ILE A C 1
ATOM 703 O O . ILE A 1 87 ? 6.621 -3.837 -7.536 1.00 90.38 87 ILE A O 1
ATOM 707 N N . LEU A 1 88 ? 5.670 -4.461 -5.590 1.00 90.19 88 LEU A N 1
ATOM 708 C CA . LEU A 1 88 ? 5.915 -3.213 -4.881 1.00 90.19 88 LEU A CA 1
ATOM 709 C C . LEU A 1 88 ? 7.152 -3.301 -3.988 1.00 90.19 88 LEU A C 1
ATOM 711 O O . LEU A 1 88 ? 7.383 -4.282 -3.282 1.00 90.19 88 LEU A O 1
ATOM 715 N N . THR A 1 89 ? 7.944 -2.231 -3.997 1.00 90.56 89 THR A N 1
ATOM 716 C CA . THR A 1 89 ? 9.038 -2.038 -3.041 1.00 90.56 89 THR A CA 1
ATOM 717 C C . THR A 1 89 ? 8.505 -1.445 -1.733 1.00 90.56 89 THR A C 1
ATOM 719 O O . THR A 1 89 ? 7.422 -0.859 -1.693 1.00 90.56 89 THR A O 1
ATOM 722 N N . GLN A 1 90 ? 9.286 -1.541 -0.650 1.00 91.75 90 GLN A N 1
ATOM 723 C CA . GLN A 1 90 ? 8.934 -0.901 0.629 1.00 91.75 90 GLN A CA 1
ATOM 724 C C . GLN A 1 90 ? 8.828 0.628 0.501 1.00 91.75 90 GLN A C 1
ATOM 726 O O . GLN A 1 90 ? 7.971 1.235 1.136 1.00 91.75 90 GLN A O 1
ATOM 731 N N . GLU A 1 91 ? 9.661 1.239 -0.347 1.00 91.19 91 GLU A N 1
ATOM 732 C CA . GLU A 1 91 ? 9.576 2.663 -0.696 1.00 91.19 91 GLU A CA 1
ATOM 733 C C . GLU A 1 91 ? 8.287 2.974 -1.466 1.00 91.19 91 GLU A C 1
ATOM 735 O O . GLU A 1 91 ? 7.590 3.927 -1.136 1.00 91.19 91 GLU A O 1
ATOM 740 N N . GLY A 1 92 ? 7.897 2.114 -2.414 1.00 91.12 92 GLY A N 1
ATOM 741 C CA . GLY A 1 92 ? 6.626 2.249 -3.123 1.00 91.12 92 GLY A CA 1
ATOM 742 C C . GLY A 1 92 ? 5.426 2.218 -2.175 1.00 91.12 92 GLY A C 1
ATOM 743 O O . GLY A 1 92 ? 4.554 3.075 -2.268 1.00 91.12 92 GLY A O 1
ATOM 744 N N . LEU A 1 93 ? 5.402 1.288 -1.216 1.00 93.50 93 LEU A N 1
ATOM 745 C CA . LEU A 1 93 ? 4.361 1.239 -0.180 1.00 93.50 93 LEU A CA 1
ATOM 746 C C . LEU A 1 93 ? 4.368 2.482 0.724 1.00 93.50 93 LEU A C 1
ATOM 748 O O . LEU A 1 93 ? 3.303 2.979 1.086 1.00 93.50 93 LEU A O 1
ATOM 752 N N . SER A 1 94 ? 5.553 2.991 1.071 1.00 94.94 94 SER A N 1
ATOM 753 C CA . SER A 1 94 ? 5.729 4.231 1.839 1.00 94.94 94 SER A CA 1
ATOM 754 C C . SER A 1 94 ? 5.099 5.426 1.123 1.00 94.94 94 SER A C 1
ATOM 756 O O . SER A 1 94 ? 4.304 6.150 1.724 1.00 94.94 94 SER A O 1
ATOM 758 N N . ASP A 1 95 ? 5.378 5.582 -0.173 1.00 92.56 95 ASP A N 1
ATOM 759 C CA . ASP A 1 95 ? 4.795 6.643 -1.000 1.00 92.56 95 ASP A CA 1
ATOM 760 C C . ASP A 1 95 ? 3.272 6.519 -1.106 1.00 92.56 95 ASP A C 1
ATOM 762 O O . ASP A 1 95 ? 2.556 7.511 -0.996 1.00 92.56 95 ASP A O 1
ATOM 766 N N . LEU A 1 96 ? 2.767 5.301 -1.332 1.00 92.88 96 LEU A N 1
ATOM 767 C CA . LEU A 1 96 ? 1.335 5.040 -1.512 1.00 92.88 96 LEU A CA 1
ATOM 768 C C . LEU A 1 96 ? 0.525 5.351 -0.256 1.00 92.88 96 LEU A C 1
ATOM 770 O O . LEU A 1 96 ? -0.576 5.889 -0.334 1.00 92.88 96 LEU A O 1
ATOM 774 N N . LEU A 1 97 ? 1.072 5.005 0.907 1.00 92.75 97 LEU A N 1
ATOM 775 C CA . LEU A 1 97 ? 0.380 5.119 2.185 1.00 92.75 97 LEU A CA 1
ATOM 776 C C . LEU A 1 97 ? 0.761 6.384 2.964 1.00 92.75 97 LEU A C 1
ATOM 778 O O . LEU A 1 97 ? 0.267 6.570 4.076 1.00 92.75 97 LEU A O 1
ATOM 782 N N . SER A 1 98 ? 1.612 7.249 2.397 1.00 93.50 98 SER A N 1
ATOM 783 C CA . SER A 1 98 ? 2.134 8.463 3.043 1.00 93.50 98 SER A CA 1
ATOM 784 C C . SER A 1 98 ? 2.717 8.201 4.440 1.00 93.50 98 SER A C 1
ATOM 786 O O . SER A 1 98 ? 2.474 8.948 5.389 1.00 93.50 98 SER A O 1
ATOM 788 N N . VAL A 1 99 ? 3.470 7.110 4.593 1.00 94.12 99 VAL A N 1
ATOM 789 C CA . VAL A 1 99 ? 4.103 6.722 5.863 1.00 94.12 99 VAL A CA 1
ATOM 790 C C . VAL A 1 99 ? 5.568 6.403 5.655 1.00 94.12 99 VAL A C 1
ATOM 792 O O . VAL A 1 99 ? 5.939 5.835 4.644 1.00 94.12 99 VAL A O 1
ATOM 795 N N . ASP A 1 100 ? 6.396 6.695 6.652 1.00 95.38 100 ASP A N 1
ATOM 796 C CA . ASP A 1 100 ? 7.831 6.431 6.570 1.00 95.38 100 ASP A CA 1
ATOM 797 C C . ASP A 1 100 ? 8.157 4.943 6.321 1.00 95.38 100 ASP A C 1
ATOM 799 O O . ASP A 1 100 ? 7.545 4.040 6.911 1.00 95.38 100 ASP A O 1
ATOM 803 N N . VAL A 1 101 ? 9.187 4.686 5.509 1.00 94.81 101 VAL A N 1
ATOM 804 C CA . VAL A 1 101 ? 9.665 3.338 5.153 1.00 94.81 101 VAL A CA 1
ATOM 805 C C . VAL A 1 101 ? 9.979 2.492 6.393 1.00 94.81 101 VAL A C 1
ATOM 807 O O . VAL A 1 101 ? 9.714 1.289 6.413 1.00 94.81 101 VAL A O 1
ATOM 810 N N . ARG A 1 102 ? 10.484 3.091 7.481 1.00 95.31 102 ARG A N 1
ATOM 811 C CA . ARG A 1 102 ? 10.728 2.382 8.748 1.00 95.31 102 ARG A CA 1
ATOM 812 C C . ARG A 1 102 ? 9.431 1.874 9.367 1.00 95.31 102 ARG A C 1
ATOM 814 O O . ARG A 1 102 ? 9.430 0.821 10.003 1.00 95.31 102 ARG A O 1
ATOM 821 N N . THR A 1 103 ? 8.334 2.610 9.221 1.00 95.12 103 THR A N 1
ATOM 822 C CA . THR A 1 103 ? 7.007 2.189 9.686 1.00 95.12 103 THR A CA 1
ATOM 823 C C . THR A 1 103 ? 6.486 1.036 8.841 1.00 95.12 103 THR A C 1
ATOM 825 O O . THR A 1 103 ? 6.141 0.008 9.418 1.00 95.12 103 THR A O 1
ATOM 828 N N . ILE A 1 104 ? 6.568 1.142 7.511 1.00 95.19 104 ILE A N 1
ATOM 829 C CA . ILE A 1 104 ? 6.239 0.041 6.591 1.00 95.19 104 ILE A CA 1
ATOM 830 C C . ILE A 1 104 ? 7.024 -1.224 6.941 1.00 95.19 104 ILE A C 1
ATOM 832 O O . ILE A 1 104 ? 6.439 -2.290 7.105 1.00 95.19 104 ILE A O 1
ATOM 836 N N . ARG A 1 105 ? 8.340 -1.116 7.147 1.00 94.31 105 ARG A N 1
ATOM 837 C CA . ARG A 1 105 ? 9.183 -2.260 7.512 1.00 94.31 105 ARG A CA 1
ATOM 838 C C . ARG A 1 105 ? 8.749 -2.916 8.824 1.00 94.31 105 ARG A C 1
ATOM 840 O O . ARG A 1 105 ? 8.691 -4.141 8.888 1.00 94.31 105 ARG A O 1
ATOM 847 N N . ARG A 1 106 ? 8.451 -2.128 9.866 1.00 93.69 106 ARG A N 1
ATOM 848 C CA . ARG A 1 106 ? 7.947 -2.664 11.146 1.00 93.69 106 ARG A CA 1
ATOM 849 C C . ARG A 1 106 ? 6.594 -3.352 10.976 1.00 93.69 106 ARG A C 1
ATOM 851 O O . ARG A 1 106 ? 6.351 -4.370 11.613 1.00 93.69 106 ARG A O 1
ATOM 858 N N . ASP A 1 107 ? 5.725 -2.797 10.141 1.00 94.06 107 ASP A N 1
ATOM 859 C CA . ASP A 1 107 ? 4.406 -3.365 9.886 1.00 94.06 107 ASP A CA 1
ATOM 860 C C . ASP A 1 107 ? 4.497 -4.673 9.099 1.00 94.06 107 ASP A C 1
ATOM 862 O O . ASP A 1 107 ? 3.902 -5.659 9.515 1.00 94.06 107 ASP A O 1
ATOM 866 N N . ILE A 1 108 ? 5.333 -4.738 8.058 1.00 92.38 108 ILE A N 1
ATOM 867 C CA . ILE A 1 108 ? 5.620 -5.984 7.328 1.00 92.38 108 ILE A CA 1
ATOM 868 C C . ILE A 1 108 ? 6.184 -7.052 8.275 1.00 92.38 108 ILE A C 1
ATOM 870 O O . ILE A 1 108 ? 5.762 -8.201 8.221 1.00 92.38 108 ILE A O 1
ATOM 874 N N . GLN A 1 109 ? 7.096 -6.687 9.181 1.00 92.50 109 GLN A N 1
ATOM 875 C CA . GLN A 1 109 ? 7.620 -7.619 10.189 1.00 92.50 109 GLN A CA 1
ATOM 876 C C . GLN A 1 109 ? 6.537 -8.129 11.147 1.00 92.50 109 GLN A C 1
ATOM 878 O O . GLN A 1 109 ? 6.583 -9.284 11.557 1.00 92.50 109 GLN A O 1
ATOM 883 N N . ALA A 1 110 ? 5.569 -7.285 11.509 1.00 90.62 110 ALA A N 1
ATOM 884 C CA . ALA A 1 110 ? 4.445 -7.690 12.346 1.00 90.62 110 ALA A CA 1
ATOM 885 C C . ALA A 1 110 ? 3.453 -8.600 11.598 1.00 90.62 110 ALA A C 1
ATOM 887 O O . ALA A 1 110 ? 2.848 -9.465 12.223 1.00 90.62 110 ALA A O 1
ATOM 888 N N . LEU A 1 111 ? 3.302 -8.408 10.283 1.00 88.12 111 LEU A N 1
ATOM 889 C CA . LEU A 1 111 ? 2.446 -9.214 9.405 1.00 88.12 111 LEU A CA 1
ATOM 890 C C . LEU A 1 111 ? 3.055 -10.576 9.050 1.00 88.12 111 LEU A C 1
ATOM 892 O O . LEU A 1 111 ? 2.324 -11.543 8.862 1.00 88.12 111 LEU A O 1
ATOM 896 N N . TYR A 1 112 ? 4.385 -10.658 8.996 1.00 79.00 112 TYR A N 1
ATOM 897 C CA . TYR A 1 112 ? 5.143 -11.892 8.803 1.00 79.00 112 TYR A CA 1
ATOM 898 C C . TYR A 1 112 ? 5.896 -12.254 10.090 1.00 79.00 112 TYR A C 1
ATOM 900 O O . TYR A 1 112 ? 7.131 -12.164 10.120 1.00 79.00 112 TYR A O 1
ATOM 908 N N . PRO A 1 113 ? 5.197 -12.667 11.169 1.00 54.34 113 PRO A N 1
ATOM 909 C CA . PRO A 1 113 ? 5.880 -13.240 12.315 1.00 54.34 113 PRO A CA 1
ATOM 910 C C . PRO A 1 113 ? 6.677 -14.438 11.800 1.00 54.34 113 PRO A C 1
ATOM 912 O O . PRO A 1 113 ? 6.143 -15.293 11.090 1.00 54.34 113 PRO A O 1
ATOM 915 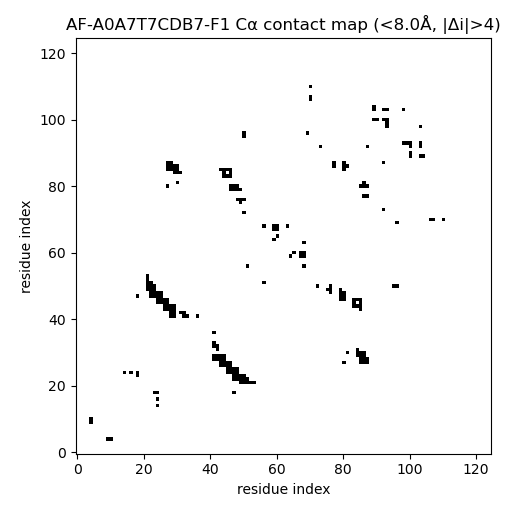N N . ALA A 1 114 ? 7.980 -14.444 12.081 1.00 46.97 114 ALA A N 1
ATOM 916 C CA . ALA A 1 114 ? 8.895 -15.464 11.597 1.00 46.97 114 ALA A CA 1
ATOM 917 C C . ALA A 1 114 ? 8.264 -16.857 11.749 1.00 46.97 114 ALA A C 1
ATOM 919 O O . ALA A 1 114 ? 7.879 -17.252 12.854 1.00 46.97 114 ALA A O 1
ATOM 920 N N . LYS A 1 115 ? 8.185 -17.618 10.650 1.00 46.75 115 LYS A N 1
ATOM 921 C CA . LYS A 1 115 ? 8.062 -19.078 10.720 1.00 46.75 115 LYS A CA 1
ATOM 922 C C . LYS A 1 115 ? 9.293 -19.583 11.488 1.00 46.75 115 LYS A C 1
ATOM 924 O O . LYS A 1 115 ? 10.334 -19.811 10.885 1.00 46.75 115 LYS A O 1
ATOM 929 N N . GLY A 1 116 ? 9.210 -19.631 12.821 1.00 44.25 116 GLY A N 1
ATOM 930 C CA . GLY A 1 116 ? 10.367 -19.910 13.678 1.00 44.25 116 GLY A CA 1
ATOM 931 C C . GLY A 1 116 ? 10.268 -19.562 15.170 1.00 44.25 116 GLY A C 1
ATOM 932 O O . GLY A 1 116 ? 11.304 -19.549 15.821 1.00 44.25 116 GLY A O 1
ATOM 933 N N . SER A 1 117 ? 9.088 -19.310 15.748 1.00 39.59 117 SER A N 1
ATOM 934 C CA . SER A 1 117 ? 8.935 -19.208 17.213 1.00 39.59 117 SER A CA 1
ATOM 935 C C . SER A 1 117 ? 7.964 -20.260 17.750 1.00 39.59 117 SER A C 1
ATOM 937 O O . SER A 1 117 ? 6.898 -19.946 18.273 1.00 39.59 117 SER A O 1
ATOM 939 N N . CYS A 1 118 ? 8.363 -21.529 17.662 1.00 36.91 118 CYS A N 1
ATOM 940 C CA . CYS A 1 118 ? 7.934 -22.539 18.628 1.00 36.91 118 CYS A CA 1
ATOM 941 C C . CYS A 1 118 ? 8.663 -22.274 19.955 1.00 36.91 118 CYS A C 1
ATOM 943 O O . CYS A 1 118 ? 9.680 -22.898 20.234 1.00 36.91 118 CYS A O 1
ATOM 945 N N . ALA A 1 119 ? 8.187 -21.321 20.751 1.00 46.97 119 ALA A N 1
ATOM 946 C CA . ALA A 1 119 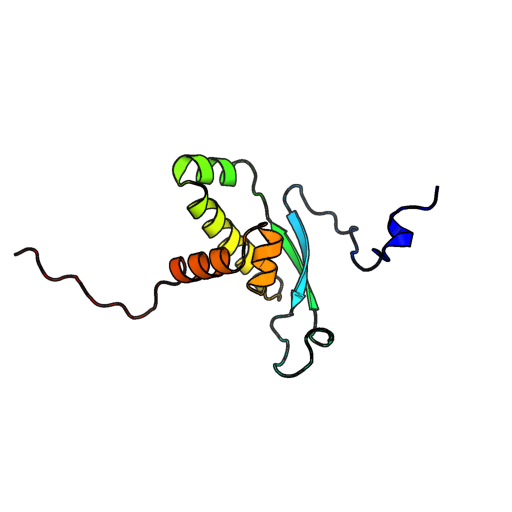? 8.574 -21.175 22.152 1.00 46.97 119 ALA A CA 1
ATOM 947 C C . ALA A 1 119 ? 7.570 -20.260 22.858 1.00 46.97 119 ALA A C 1
ATOM 949 O O . ALA A 1 119 ? 7.690 -19.042 22.783 1.00 46.97 119 ALA A O 1
ATOM 950 N N . ASN A 1 120 ? 6.560 -20.847 23.504 1.00 40.78 120 ASN A N 1
ATOM 951 C CA . ASN A 1 120 ? 6.311 -20.687 24.944 1.00 40.78 120 ASN A CA 1
ATOM 952 C C . ASN A 1 120 ? 4.891 -21.158 25.327 1.00 40.78 120 ASN A C 1
ATOM 954 O O . ASN A 1 120 ? 4.114 -20.413 25.913 1.00 40.78 120 ASN A O 1
ATOM 958 N N . GLU A 1 121 ? 4.559 -22.415 25.033 1.00 41.69 121 GLU A N 1
ATOM 959 C CA . GLU A 1 121 ? 3.490 -23.132 25.739 1.00 41.69 121 GLU A CA 1
ATOM 960 C C . GLU A 1 121 ? 4.127 -24.056 26.777 1.00 41.69 121 GLU A C 1
ATOM 962 O O . GLU A 1 121 ? 4.144 -25.266 26.610 1.00 41.69 121 GLU A O 1
ATOM 967 N N . ARG A 1 122 ? 4.731 -23.499 27.830 1.00 47.38 122 ARG A N 1
ATOM 968 C CA . ARG A 1 122 ? 4.975 -24.222 29.089 1.00 47.38 122 ARG A CA 1
ATOM 969 C C . ARG A 1 122 ? 5.161 -23.212 30.213 1.00 47.38 122 ARG A C 1
ATOM 971 O O . ARG A 1 122 ? 6.273 -22.740 30.417 1.00 47.38 122 ARG A O 1
ATOM 978 N N . ARG A 1 123 ? 4.078 -22.925 30.943 1.00 42.69 123 ARG A N 1
ATOM 979 C CA . ARG A 1 123 ? 4.020 -22.935 32.421 1.00 42.69 123 ARG A CA 1
ATOM 980 C C . ARG A 1 123 ? 2.657 -22.409 32.889 1.00 42.69 123 ARG A C 1
ATOM 982 O O . ARG A 1 123 ? 2.531 -21.249 33.252 1.00 42.69 123 ARG A O 1
ATOM 989 N N . LEU A 1 124 ? 1.665 -23.293 32.898 1.00 43.09 124 LEU A N 1
ATOM 990 C CA . LEU A 1 124 ? 0.579 -23.284 33.878 1.00 43.09 124 LEU A CA 1
ATOM 991 C C . LEU A 1 124 ? 0.337 -24.747 34.263 1.00 43.09 124 LEU A C 1
ATOM 993 O O . LEU A 1 124 ? -0.381 -25.479 33.588 1.00 43.09 124 LEU A O 1
ATOM 997 N N . SER A 1 125 ? 1.053 -25.162 35.301 1.00 46.59 125 SER A N 1
ATOM 998 C CA . SER A 1 125 ? 0.783 -26.313 36.161 1.00 46.59 125 SER A CA 1
ATOM 999 C C . SER A 1 125 ? 1.343 -25.961 37.527 1.00 46.59 125 SER A C 1
ATOM 1001 O O . SER A 1 125 ? 2.548 -25.604 37.538 1.00 46.59 125 SER A O 1
#

pLDDT: mean 78.54, std 19.4, range [36.91, 96.69]

Organism: NCBI:txid2743000

Mean predicted aligned error: 11.11 Å

Nearest PDB structures (foldseek):
  8s5n-assembly1_M  TM=5.992E-01  e=2.895E-01  Homo sapiens
  1c9b-assembly4_M  TM=5.903E-01  e=3.960E-01  Homo sapiens
  6gyk-assembly1_M  TM=5.074E-01  e=2.895E-01  Saccharomyces cerevisiae S288C
  8wak-assembly1_R  TM=5.912E-01  e=5.417E-01  Homo sapiens
  8bvw-assembly1_M  TM=5.862E-01  e=6.537E-01  Homo sapiens

Radius of gyration: 18.77 Å; Cα contacts (8 Å, |Δi|>4): 120; chains: 1; bounding box: 38×57×56 Å

InterPro domains:
  IPR012872 Protein of unknown function DUF1670 [PF07900] (16-115)

Foldseek 3Di:
DPPPCVVPVVVVDPPPPPADPQKDKDWAAFLPFDPDDDPVPGDIFIFIAGRDPDPVLVVCCVPPNDLSSLLVRVVRRQVRQVVRRGHDDLVNSCVSNVHDSVSSVVSVCVVCVDPDPPDDPDDDD

Secondary structure (DSSP, 8-state):
---HHHHTTGGGS---S-PPTTEEEEEEEETTPPSSS-GGGSPEEEEEEES--THHHHHHHHHHHHHHHHHHHHHHHHHHHHHTTEE--HHHHHHHHT--HHHHHHHHHHHS--TT---------

Sequence (125 aa):
METVKEKYELHRWDLDRETDPGQISRQVIAVHAKHGPRLRKLPMATVVLTLDSGKEDQDVRRIHGTKSLRHIRIIRITEEALDQGGILTQEGLSDLLSVDVRTIRRDIQALYPAKGSCANERRLS

Solvent-accessible surface area (backbone atoms only — not comparable to fu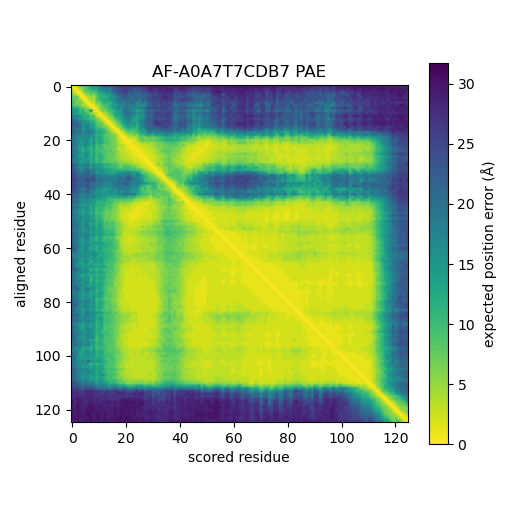ll-atom values): 7719 Å² total; per-residue (Å²): 131,85,56,75,57,69,83,64,65,52,85,80,62,80,76,83,64,94,58,60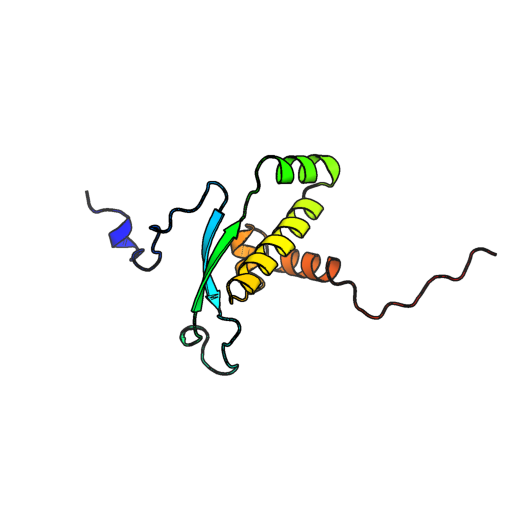,88,44,42,45,80,46,81,31,44,23,67,86,48,71,88,83,64,60,79,94,71,49,54,68,23,75,31,64,35,64,79,43,72,59,65,63,49,51,50,39,32,71,76,62,31,69,67,50,36,50,50,52,44,54,50,50,37,51,49,43,24,45,79,56,42,17,46,81,49,64,64,53,52,14,66,75,66,75,43,58,47,70,55,47,52,53,48,52,48,67,74,51,65,68,96,79,72,96,76,82,94,80,86,91,128